Protein AF-A0A6I1W5J8-F1 (afdb_monomer)

Sequence (80 aa):
LLSGCTSLPLPKHTPSLALPMQLHVQRQQAEQRQDWLLVIQQEDAGLRWSLMDPLGIPLARQLLHNQHWQADGLLPPNPE

Nearest PDB structures (foldseek):
  8cm1-assembly1_A  TM=6.577E-01  e=4.491E-01  Vibrio cholerae
  3rsj-assembly1_A  TM=6.445E-01  e=2.386E+00  Clostridium botulinum
  3fuq-assembly1_A  TM=6.280E-01  e=4.402E+00  Clostridium botulinum
  4k15-assembly1_A-2  TM=3.774E-01  e=3.725E+00  Listeria monocytogenes EGD-e

Solvent-accessible surface area (backbone atoms only — not comparable to full-atom values): 5206 Å² total; per-residue (Å²): 134,84,83,71,88,74,78,69,85,75,76,94,61,85,79,86,75,76,69,71,38,77,44,83,44,76,48,80,55,90,96,44,77,47,65,31,36,37,39,39,33,81,50,98,78,28,40,36,38,37,34,20,40,84,87,65,52,75,78,47,41,36,36,42,36,96,93,40,80,41,73,78,58,76,78,66,96,67,91,124

Foldseek 3Di:
DPDDPPPDDDPPDDDDDPPQDKDWDWDDDPPDIATWIWTWHDDPQAIWTFIGGPVRHTPFIWGQGPNDIDGPDDPDPDPD

pLDDT: mean 85.96, std 14.03, range [46.78, 97.75]

Mean predicted aligned error: 8.5 Å

Structure (mmCIF, N/CA/C/O backbone):
data_AF-A0A6I1W5J8-F1
#
_entry.id   AF-A0A6I1W5J8-F1
#
loop_
_atom_site.group_PDB
_atom_site.id
_atom_site.type_symbol
_atom_site.label_atom_id
_atom_site.label_alt_id
_atom_site.label_comp_id
_atom_site.label_asym_id
_atom_site.label_entity_id
_atom_site.label_seq_id
_atom_site.pdbx_PDB_ins_code
_atom_site.Cartn_x
_atom_site.Cartn_y
_atom_site.Cartn_z
_atom_site.occupancy
_atom_site.B_iso_or_equiv
_atom_site.auth_seq_id
_atom_site.auth_comp_id
_atom_site.auth_asym_id
_atom_site.auth_atom_id
_atom_site.pdbx_PDB_model_num
ATOM 1 N N . LEU A 1 1 ? -8.928 -9.813 34.183 1.00 47.16 1 LEU A N 1
ATOM 2 C CA . LEU A 1 1 ? -8.600 -10.959 33.305 1.00 47.16 1 LEU A CA 1
ATOM 3 C C . LEU A 1 1 ? -8.390 -10.403 31.903 1.00 47.16 1 LEU A C 1
ATOM 5 O O . LEU A 1 1 ? -9.336 -9.844 31.366 1.00 47.16 1 LEU A O 1
ATOM 9 N N . LEU A 1 2 ? -7.167 -10.440 31.362 1.00 56.50 2 LEU A N 1
ATOM 10 C CA . LEU A 1 2 ? -6.934 -10.078 29.959 1.00 56.50 2 LEU A CA 1
ATOM 11 C C . LEU A 1 2 ? -7.300 -11.291 29.102 1.00 56.50 2 LEU A C 1
ATOM 13 O O . LEU A 1 2 ? -6.594 -12.297 29.127 1.00 56.50 2 LEU A O 1
ATOM 17 N N . SER A 1 3 ? -8.431 -11.219 28.406 1.00 55.09 3 SER A N 1
ATOM 18 C CA . SER A 1 3 ? -8.861 -12.246 27.456 1.00 55.09 3 SER A CA 1
ATOM 19 C C . SER A 1 3 ? -7.802 -12.393 26.364 1.00 55.09 3 SER A C 1
ATOM 21 O O . SER A 1 3 ? -7.454 -11.421 25.697 1.00 55.09 3 SER A O 1
ATOM 23 N N . GLY A 1 4 ? -7.245 -13.599 26.254 1.00 55.62 4 GLY A N 1
ATOM 24 C CA . GLY A 1 4 ? -6.093 -13.901 25.417 1.00 55.62 4 GLY A CA 1
ATOM 25 C C . GLY A 1 4 ? -6.324 -13.631 23.933 1.00 55.62 4 GLY A C 1
ATOM 26 O O . GLY A 1 4 ? -7.422 -13.816 23.409 1.00 55.62 4 GLY A O 1
ATOM 27 N N . CYS A 1 5 ? -5.247 -13.236 23.254 1.00 61.09 5 CYS A N 1
ATOM 28 C CA . CYS A 1 5 ? -5.145 -13.246 21.802 1.00 61.09 5 CYS A CA 1
ATOM 29 C C . CYS A 1 5 ? -5.447 -14.659 21.289 1.00 61.09 5 CYS A C 1
ATOM 31 O O . CYS A 1 5 ? -4.576 -15.527 21.290 1.00 61.09 5 CYS A O 1
ATOM 33 N N . THR A 1 6 ? -6.683 -14.909 20.863 1.00 68.19 6 THR A N 1
ATOM 34 C CA . THR A 1 6 ? -6.971 -16.073 20.031 1.00 68.19 6 THR A CA 1
ATOM 35 C C . THR A 1 6 ? -6.393 -15.760 18.656 1.00 68.19 6 THR A C 1
ATOM 37 O O . THR A 1 6 ? -6.790 -14.792 18.006 1.00 68.19 6 THR A O 1
ATOM 40 N N . SER A 1 7 ? -5.363 -16.497 18.240 1.00 71.00 7 SER A N 1
ATOM 41 C CA . SER A 1 7 ? -4.865 -16.384 16.874 1.00 71.00 7 SER A CA 1
ATOM 42 C C . SER A 1 7 ? -5.957 -16.931 15.962 1.00 71.00 7 SER A C 1
ATOM 44 O O . SER A 1 7 ? -6.149 -18.145 15.875 1.00 71.00 7 SER 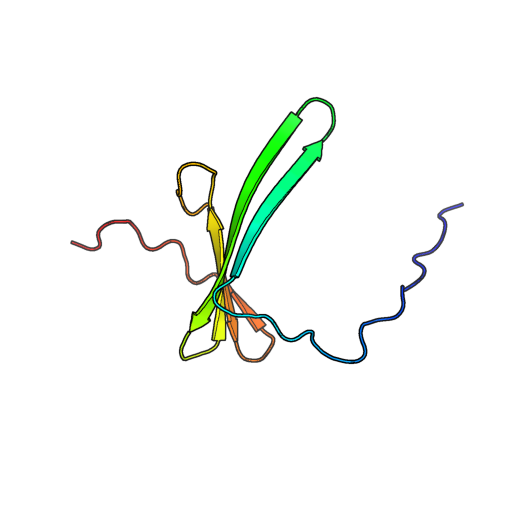A O 1
ATOM 46 N N . LEU A 1 8 ? -6.704 -16.031 15.324 1.00 74.12 8 LEU A N 1
ATOM 47 C CA . LEU A 1 8 ? -7.599 -16.384 14.229 1.00 74.12 8 LEU A CA 1
ATOM 48 C C . LEU A 1 8 ? -6.816 -17.220 13.200 1.00 74.12 8 LEU A C 1
ATOM 50 O O . LEU A 1 8 ? -5.622 -16.973 13.006 1.00 74.12 8 LEU A O 1
ATOM 54 N N . PRO A 1 9 ? -7.444 -18.218 12.559 1.00 76.94 9 PRO A N 1
ATOM 55 C CA . PRO A 1 9 ? -6.755 -19.046 11.580 1.00 76.94 9 PRO A CA 1
ATOM 56 C C . PRO A 1 9 ? -6.165 -18.161 10.479 1.00 76.94 9 PRO A C 1
ATOM 58 O O . PRO A 1 9 ? -6.878 -17.369 9.859 1.00 76.94 9 PRO A O 1
ATOM 61 N N . LEU A 1 10 ? -4.858 -18.294 10.244 1.00 77.75 10 LEU A N 1
ATOM 62 C CA . LEU A 1 10 ? -4.204 -17.572 9.161 1.00 77.75 10 LEU A CA 1
ATOM 63 C C . LEU A 1 10 ? -4.699 -18.117 7.812 1.00 77.75 10 LEU A C 1
ATOM 65 O O . LEU A 1 10 ? -4.899 -19.331 7.671 1.00 77.75 10 LEU A O 1
ATOM 69 N N . PRO A 1 11 ? -4.865 -17.253 6.798 1.00 75.19 11 PRO A N 1
ATOM 70 C CA . PRO A 1 11 ? -5.117 -17.698 5.436 1.00 75.19 11 PRO A CA 1
ATOM 71 C C . PRO A 1 11 ? -4.021 -18.672 4.983 1.00 75.19 11 PRO A C 1
ATOM 73 O O . PRO A 1 11 ? -2.835 -18.365 5.070 1.00 75.19 11 PRO A O 1
ATOM 76 N N . LYS A 1 12 ? -4.414 -19.851 4.484 1.00 83.81 12 LYS A N 1
ATOM 77 C CA . LYS A 1 12 ? -3.471 -20.866 3.971 1.00 83.81 12 LYS A CA 1
ATOM 78 C C . LYS A 1 12 ? -2.775 -20.440 2.675 1.00 83.81 12 LYS A C 1
ATOM 80 O O . LYS A 1 12 ? -1.732 -20.984 2.332 1.00 83.81 12 LYS A O 1
ATOM 85 N N . HIS A 1 13 ? -3.372 -19.495 1.956 1.00 81.62 13 HIS A N 1
ATOM 86 C CA . HIS A 1 13 ? -2.874 -18.973 0.694 1.00 81.62 13 HIS A CA 1
ATOM 87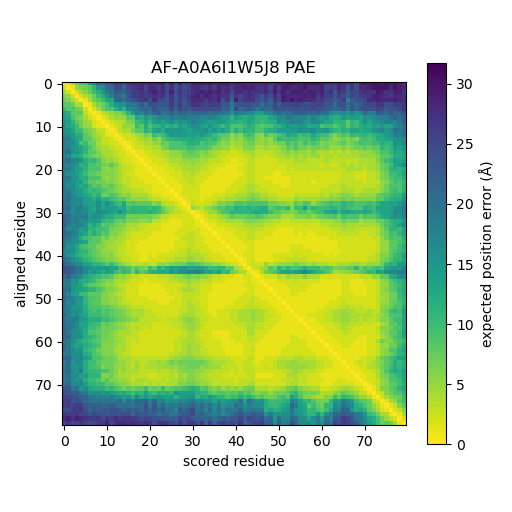 C C . HIS A 1 13 ? -2.997 -17.457 0.693 1.00 81.62 13 HIS A C 1
ATOM 89 O O . HIS A 1 13 ? -3.968 -16.905 1.220 1.00 81.62 13 HIS A O 1
ATOM 95 N N . THR A 1 14 ? -2.033 -16.796 0.061 1.00 77.00 14 THR A N 1
ATOM 96 C CA . THR A 1 14 ? -2.144 -15.373 -0.244 1.00 77.00 14 THR A CA 1
ATOM 97 C C . THR A 1 14 ? -3.319 -15.175 -1.203 1.00 77.00 14 THR 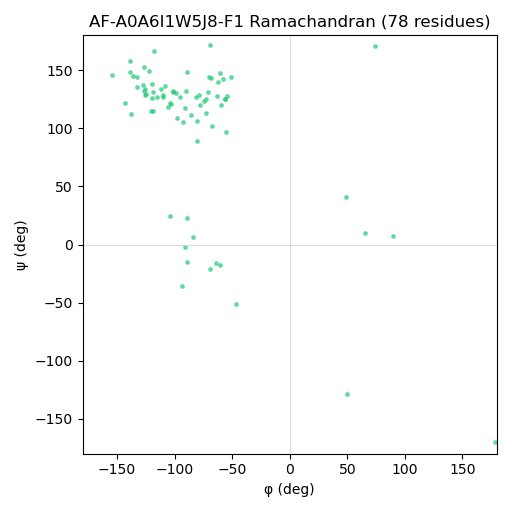A C 1
ATOM 99 O O . THR A 1 14 ? -3.376 -15.861 -2.228 1.00 77.00 14 THR A O 1
ATOM 102 N N . PRO A 1 15 ? -4.271 -14.280 -0.898 1.00 82.62 15 PRO A N 1
ATOM 103 C CA . PRO A 1 15 ? -5.360 -13.993 -1.816 1.00 82.62 15 PRO A CA 1
ATOM 104 C C . PRO A 1 15 ? -4.806 -13.413 -3.120 1.00 82.62 15 PRO A C 1
ATOM 106 O O . PRO A 1 15 ? -3.892 -12.588 -3.109 1.00 82.62 15 PRO A O 1
ATOM 109 N N . SER A 1 16 ? -5.375 -13.837 -4.247 1.00 87.25 16 SER A N 1
ATOM 110 C CA . SER A 1 16 ? -5.122 -13.178 -5.525 1.00 87.25 16 SER A CA 1
ATOM 111 C C . SER A 1 16 ? -5.809 -11.812 -5.521 1.00 87.25 16 SER A C 1
ATOM 113 O O . SER A 1 16 ? -6.981 -11.706 -5.156 1.00 87.25 16 SER A O 1
ATOM 115 N N . LEU A 1 17 ? -5.072 -10.770 -5.903 1.00 89.38 17 LEU A N 1
ATOM 116 C CA . LEU A 1 17 ? -5.594 -9.417 -6.064 1.00 89.38 17 LEU A CA 1
ATOM 117 C C . LEU A 1 17 ? -5.818 -9.150 -7.555 1.00 89.38 17 LEU A C 1
ATOM 119 O O . LEU A 1 17 ? -4.932 -9.401 -8.370 1.00 89.38 17 LEU A O 1
ATOM 123 N N . ALA A 1 18 ? -6.985 -8.618 -7.914 1.00 93.62 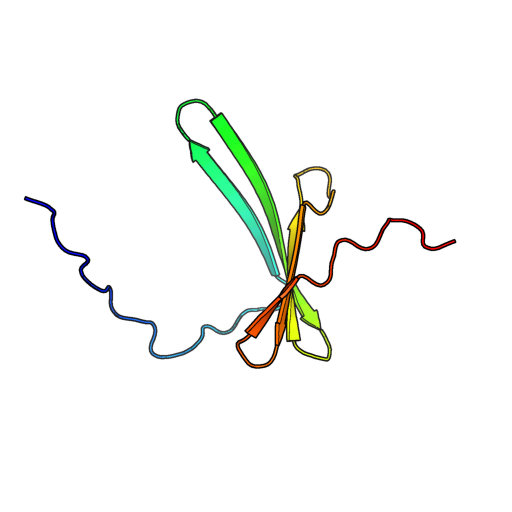18 ALA A N 1
ATOM 124 C CA . ALA A 1 18 ? -7.264 -8.168 -9.275 1.00 93.62 18 ALA A CA 1
ATOM 125 C C . ALA A 1 18 ? -6.651 -6.775 -9.482 1.00 93.62 18 ALA A C 1
ATOM 127 O O . ALA A 1 18 ? -7.283 -5.767 -9.184 1.00 93.62 18 ALA A O 1
ATOM 128 N N . LEU A 1 19 ? -5.389 -6.726 -9.913 1.00 94.75 19 LEU A N 1
ATOM 129 C CA . LEU A 1 19 ? -4.612 -5.489 -10.021 1.00 94.75 19 LEU A CA 1
ATOM 130 C C . LEU A 1 19 ? -4.773 -4.807 -11.401 1.00 94.75 19 LEU A C 1
ATOM 132 O O . LEU A 1 19 ? -4.886 -5.512 -12.404 1.00 94.75 19 LEU A O 1
ATOM 136 N N . PRO A 1 20 ? -4.709 -3.460 -11.479 1.00 95.75 20 PRO A N 1
ATOM 137 C CA . PRO A 1 20 ? -4.668 -2.539 -10.346 1.00 95.75 20 PRO A CA 1
ATOM 138 C C . PRO A 1 20 ? -6.020 -2.508 -9.624 1.00 95.75 20 PRO A C 1
ATOM 140 O O . PRO A 1 20 ? -7.071 -2.578 -10.257 1.00 95.75 20 PRO A O 1
ATOM 143 N N . MET A 1 21 ? -5.994 -2.372 -8.300 1.00 96.19 21 MET A N 1
ATOM 144 C CA . MET A 1 21 ? -7.213 -2.230 -7.503 1.00 96.19 21 MET A CA 1
ATOM 145 C C . MET A 1 21 ? -7.200 -0.947 -6.690 1.00 96.19 21 MET A C 1
ATOM 147 O O . MET A 1 21 ? -6.153 -0.478 -6.244 1.00 96.19 21 MET A O 1
ATOM 151 N N . GLN A 1 22 ? -8.396 -0.418 -6.464 1.00 96.81 22 GLN A N 1
ATOM 152 C CA . GLN A 1 22 ? -8.628 0.783 -5.683 1.00 96.81 22 GLN A CA 1
ATOM 153 C C . GLN A 1 22 ? -9.640 0.480 -4.581 1.00 96.81 22 GLN A C 1
ATOM 155 O O . GLN A 1 22 ? -10.721 -0.046 -4.842 1.00 96.81 22 GLN A O 1
ATOM 160 N N . LEU A 1 23 ? -9.285 0.826 -3.349 1.00 96.44 23 LEU A N 1
ATOM 161 C CA . LEU A 1 23 ? -10.111 0.656 -2.163 1.00 96.44 23 LEU A CA 1
ATOM 162 C C . LEU A 1 23 ? -10.386 2.019 -1.538 1.00 96.44 23 LEU A C 1
ATOM 164 O O . LEU A 1 23 ? -9.469 2.800 -1.294 1.00 96.44 23 LEU A O 1
ATOM 168 N N . HIS A 1 24 ? -11.653 2.277 -1.232 1.00 97.38 24 HIS A N 1
ATOM 169 C CA . HIS A 1 24 ? -12.036 3.384 -0.370 1.00 97.38 24 HIS A CA 1
ATOM 170 C C . HIS A 1 24 ? -11.950 2.908 1.081 1.00 97.38 24 HIS A C 1
ATOM 172 O O . HIS A 1 24 ? -12.716 2.039 1.501 1.00 97.38 24 HIS A O 1
ATOM 178 N N . VAL A 1 25 ? -10.994 3.445 1.835 1.00 96.25 25 VAL A N 1
ATOM 179 C CA . VAL A 1 25 ? -10.777 3.091 3.239 1.00 96.25 25 VAL A CA 1
ATOM 180 C C . VAL A 1 25 ? -11.429 4.145 4.114 1.00 96.25 25 VAL A C 1
ATOM 182 O O . VAL A 1 25 ? -11.187 5.334 3.936 1.00 96.25 25 VAL A O 1
ATOM 185 N N . GLN A 1 26 ? -12.228 3.699 5.078 1.00 96.19 26 GLN A N 1
ATOM 186 C CA . GLN A 1 26 ? -12.914 4.574 6.019 1.00 96.19 26 GLN A CA 1
ATOM 187 C C . GLN A 1 26 ? -12.567 4.153 7.435 1.00 96.19 26 GLN A C 1
ATOM 189 O O . GLN A 1 26 ? -12.697 2.981 7.791 1.00 96.19 26 GLN A O 1
ATOM 194 N N . ARG A 1 27 ? -12.144 5.114 8.253 1.00 94.50 27 ARG A N 1
ATOM 195 C CA . ARG A 1 27 ? -11.984 4.924 9.694 1.00 94.50 27 ARG A CA 1
ATOM 196 C C . ARG A 1 27 ? -12.962 5.824 10.422 1.00 94.50 27 ARG A C 1
ATOM 198 O O . ARG A 1 27 ? -12.977 7.034 10.211 1.00 94.50 27 ARG A O 1
ATOM 205 N N . GLN A 1 28 ? -13.743 5.216 11.303 1.00 95.44 28 GLN A N 1
ATOM 206 C CA . GLN A 1 28 ? -14.586 5.909 12.268 1.00 95.44 28 GLN A CA 1
ATOM 207 C C . GLN A 1 28 ? -13.914 5.805 13.638 1.00 95.44 28 GLN A C 1
ATOM 209 O O . GLN A 1 28 ? -13.634 4.701 14.107 1.00 95.44 28 GLN A O 1
ATOM 214 N N . GLN A 1 29 ? -13.615 6.944 14.260 1.00 92.81 29 GLN A N 1
ATOM 215 C CA . GLN A 1 29 ? -13.052 7.010 15.606 1.00 92.81 29 GLN A CA 1
ATOM 216 C C . GLN A 1 29 ? -13.739 8.134 16.385 1.00 92.81 29 GLN A C 1
ATOM 218 O O . GLN A 1 29 ? -13.552 9.311 16.082 1.00 92.81 29 GLN A O 1
ATOM 223 N N . ALA A 1 30 ? -14.521 7.760 17.403 1.00 91.81 30 ALA A N 1
ATOM 224 C CA . ALA A 1 30 ? -15.452 8.667 18.080 1.00 91.81 30 ALA A CA 1
ATOM 225 C C . ALA A 1 30 ? -16.323 9.418 17.048 1.00 91.81 30 ALA A C 1
ATOM 227 O O . ALA A 1 30 ? -16.872 8.787 16.150 1.00 91.81 30 ALA A O 1
ATOM 228 N N . GLU A 1 31 ? -16.399 10.747 17.138 1.00 91.69 31 GLU A N 1
ATOM 229 C CA . GLU A 1 31 ? -17.149 11.604 16.205 1.00 91.69 31 GLU A CA 1
ATOM 230 C C . GLU A 1 31 ? -16.359 11.973 14.936 1.00 91.69 31 GLU A C 1
ATOM 232 O O . GLU A 1 31 ? -16.797 12.800 14.137 1.00 91.69 31 GLU A O 1
ATOM 237 N N . GLN A 1 32 ? -15.165 11.404 14.741 1.00 91.69 32 GLN A N 1
ATOM 238 C CA . GLN A 1 32 ? -14.332 11.689 13.577 1.00 91.69 32 GLN A CA 1
ATOM 239 C C . GLN A 1 32 ? -14.434 10.568 12.549 1.00 91.69 32 GLN A C 1
ATOM 241 O O . GLN A 1 32 ? -14.257 9.384 12.851 1.00 91.69 32 GLN A O 1
ATOM 246 N N . ARG A 1 33 ? -14.659 10.971 11.300 1.00 93.81 33 ARG A N 1
ATOM 247 C CA . ARG A 1 33 ? -14.565 10.110 10.128 1.00 93.81 33 ARG A CA 1
ATOM 248 C C . ARG A 1 33 ? -13.382 10.549 9.282 1.00 93.81 33 ARG A C 1
ATOM 250 O O . ARG A 1 33 ? -13.202 11.737 9.029 1.00 93.81 33 ARG A O 1
ATOM 257 N N . GLN A 1 34 ? -12.589 9.579 8.857 1.00 95.19 34 GLN A N 1
ATOM 258 C CA . GLN A 1 34 ? -11.478 9.789 7.945 1.00 95.19 34 GLN A CA 1
ATOM 259 C C . GLN A 1 34 ? -11.631 8.849 6.758 1.00 95.19 34 GLN A C 1
ATOM 261 O O . GLN A 1 34 ? -11.904 7.660 6.936 1.00 95.19 34 GLN A O 1
ATOM 266 N N . ASP A 1 35 ? -11.450 9.399 5.565 1.00 97.12 35 ASP A N 1
ATOM 267 C CA . ASP A 1 35 ? -11.576 8.697 4.299 1.00 97.12 35 ASP A CA 1
ATOM 268 C C . ASP A 1 35 ? -10.229 8.7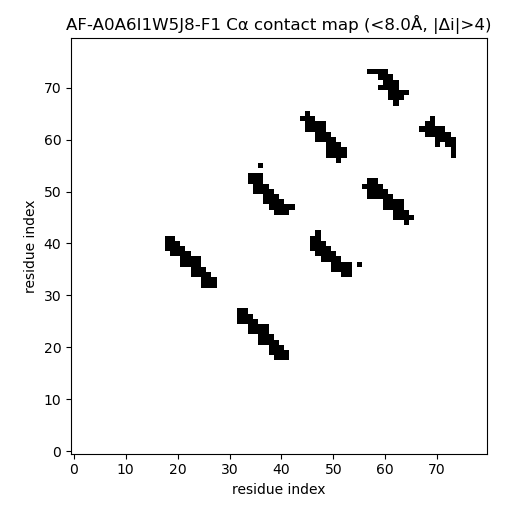73 3.568 1.00 97.12 35 ASP A C 1
ATOM 270 O O . ASP A 1 35 ? -9.569 9.815 3.555 1.00 97.12 35 ASP A O 1
ATOM 274 N N . TRP A 1 36 ? -9.826 7.662 2.962 1.00 97.69 36 TRP A N 1
ATOM 275 C CA . TRP A 1 36 ? -8.620 7.563 2.148 1.00 97.69 36 TRP A CA 1
ATOM 276 C C . TRP A 1 36 ? -8.872 6.737 0.903 1.00 97.69 36 TRP A C 1
ATOM 278 O O . TRP A 1 36 ? -9.743 5.860 0.870 1.00 97.69 36 TRP A O 1
ATOM 288 N N . LEU A 1 37 ? -8.022 6.958 -0.090 1.00 97.75 37 LEU A N 1
ATOM 289 C CA . LEU A 1 37 ? -7.907 6.089 -1.241 1.00 97.75 37 LEU A CA 1
ATOM 290 C C . LEU A 1 37 ? -6.659 5.221 -1.102 1.00 97.75 37 LEU A C 1
ATOM 292 O O . LEU A 1 37 ? -5.549 5.738 -1.005 1.00 97.75 37 LEU A O 1
ATOM 296 N N . LEU A 1 38 ? -6.832 3.902 -1.103 1.00 97.31 38 LEU A N 1
ATOM 297 C CA . LEU A 1 38 ? -5.729 2.952 -1.181 1.00 97.31 38 LEU A CA 1
ATOM 298 C C . LEU A 1 38 ? -5.695 2.346 -2.581 1.00 97.31 38 LEU A C 1
ATOM 300 O O . LEU A 1 38 ? -6.638 1.673 -2.996 1.00 97.31 38 LEU A O 1
ATOM 304 N N . VAL A 1 39 ? -4.600 2.567 -3.295 1.00 96.44 39 VAL A N 1
ATOM 305 C CA . VAL A 1 39 ? -4.363 2.008 -4.626 1.00 96.44 39 VAL A CA 1
ATOM 306 C C . VAL A 1 39 ? -3.254 0.970 -4.539 1.00 96.44 39 VAL A C 1
ATOM 308 O O . VAL A 1 39 ? -2.186 1.240 -3.988 1.00 96.44 39 VAL A O 1
ATOM 311 N N . ILE A 1 40 ? -3.523 -0.223 -5.069 1.00 96.12 40 ILE A N 1
ATOM 312 C CA . ILE A 1 40 ? -2.585 -1.347 -5.095 1.00 96.12 40 ILE A CA 1
ATOM 313 C C . ILE A 1 40 ? -2.324 -1.719 -6.549 1.00 96.12 40 ILE A C 1
ATOM 315 O O . ILE A 1 40 ? -3.264 -1.955 -7.314 1.00 96.12 40 ILE A O 1
ATOM 319 N N . GLN A 1 41 ? -1.054 -1.756 -6.943 1.00 95.69 41 GLN A N 1
ATOM 320 C CA . GLN A 1 41 ? -0.641 -1.951 -8.334 1.00 95.69 41 GLN A CA 1
ATOM 321 C C . GLN A 1 41 ? 0.555 -2.899 -8.407 1.00 95.69 41 GLN A C 1
ATOM 323 O O . GLN A 1 41 ? 1.377 -2.947 -7.495 1.00 95.69 41 GLN A O 1
ATOM 328 N N . GLN A 1 42 ? 0.651 -3.663 -9.492 1.00 94.38 42 GLN A N 1
ATOM 329 C CA . GLN A 1 42 ? 1.861 -4.415 -9.809 1.00 94.38 42 GLN A CA 1
ATOM 330 C C . GLN A 1 42 ? 2.861 -3.472 -10.490 1.00 94.38 42 GLN A C 1
ATOM 332 O O . GLN A 1 42 ? 2.520 -2.837 -11.484 1.00 94.38 42 GLN A O 1
ATOM 337 N N . GLU A 1 43 ? 4.081 -3.408 -9.968 1.00 90.56 43 GLU A N 1
ATOM 338 C CA . GLU A 1 43 ? 5.253 -2.782 -10.594 1.00 90.56 43 GLU A CA 1
ATOM 339 C C . GLU A 1 43 ? 6.329 -3.855 -10.839 1.00 90.56 43 GLU A C 1
ATOM 341 O O . GLU A 1 43 ? 6.231 -4.957 -10.290 1.00 90.56 43 GLU A O 1
ATOM 346 N N . ASP A 1 44 ? 7.353 -3.547 -11.642 1.00 83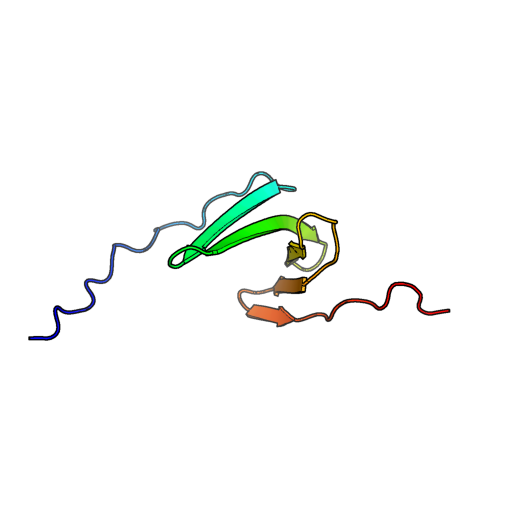.75 44 ASP A N 1
ATOM 347 C CA . ASP A 1 44 ? 8.388 -4.506 -12.073 1.00 83.75 44 ASP A CA 1
ATOM 348 C C . ASP A 1 44 ? 8.947 -5.341 -10.914 1.00 83.75 44 ASP A C 1
ATOM 350 O O . ASP A 1 44 ? 8.980 -6.570 -10.965 1.00 83.75 44 ASP A O 1
ATOM 354 N N . ALA A 1 45 ? 9.361 -4.666 -9.840 1.00 81.94 45 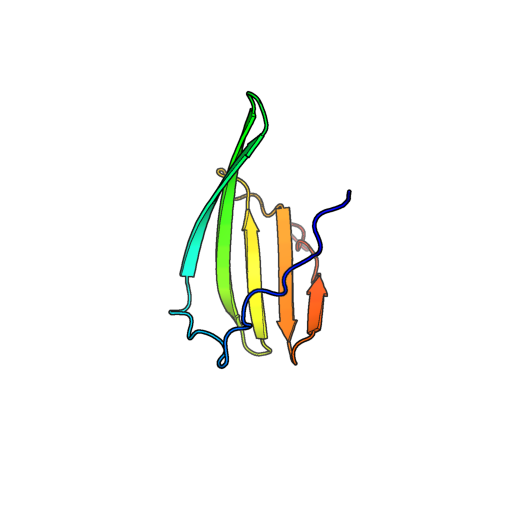ALA A N 1
ATOM 355 C CA . ALA A 1 45 ? 9.975 -5.318 -8.695 1.00 81.94 45 ALA A CA 1
ATOM 356 C C . ALA A 1 45 ? 8.959 -5.767 -7.633 1.00 81.94 45 ALA A C 1
ATOM 358 O O . ALA A 1 45 ? 9.315 -6.562 -6.777 1.00 81.94 45 ALA A O 1
ATOM 359 N N . GLY A 1 46 ? 7.701 -5.329 -7.613 1.00 92.69 46 GLY A N 1
ATOM 360 C CA . GLY A 1 46 ? 6.833 -5.679 -6.484 1.00 92.69 46 GLY A CA 1
ATOM 361 C C . GLY A 1 46 ? 5.434 -5.099 -6.536 1.00 92.69 46 GLY A C 1
ATOM 362 O O . GLY A 1 46 ? 5.002 -4.551 -7.543 1.00 92.69 46 GLY A O 1
ATOM 363 N N . LEU A 1 47 ? 4.712 -5.228 -5.426 1.00 94.50 47 LEU A N 1
ATOM 364 C CA . LEU A 1 47 ? 3.390 -4.629 -5.287 1.00 94.50 47 LEU A CA 1
ATOM 365 C C . LEU A 1 47 ? 3.520 -3.236 -4.685 1.00 94.50 47 LEU A C 1
ATOM 367 O O . LEU A 1 47 ? 3.964 -3.080 -3.547 1.00 94.50 47 LEU A O 1
ATOM 371 N N . ARG A 1 48 ? 3.106 -2.230 -5.447 1.00 95.50 48 ARG A N 1
ATOM 372 C CA . ARG A 1 48 ? 2.986 -0.841 -5.022 1.00 95.50 48 ARG A CA 1
ATOM 373 C C . ARG A 1 48 ? 1.711 -0.650 -4.220 1.00 95.50 48 ARG A C 1
ATOM 375 O O . ARG A 1 48 ? 0.634 -0.987 -4.701 1.00 95.50 48 ARG A O 1
ATOM 382 N N . TRP A 1 49 ? 1.831 -0.057 -3.039 1.00 96.19 49 TRP A N 1
ATOM 383 C CA . TRP A 1 49 ? 0.713 0.360 -2.198 1.00 96.19 49 TRP A CA 1
ATOM 384 C C . TRP A 1 49 ? 0.809 1.864 -1.972 1.00 96.19 49 TRP A C 1
ATOM 386 O O . TRP A 1 49 ? 1.759 2.343 -1.349 1.00 96.19 49 TRP A O 1
ATOM 396 N N . SER A 1 50 ? -0.173 2.598 -2.480 1.00 96.19 50 SER A N 1
ATOM 397 C CA . SER A 1 50 ? -0.230 4.056 -2.414 1.00 96.19 50 SER A CA 1
ATOM 398 C C . SER A 1 50 ? -1.470 4.476 -1.640 1.00 96.19 50 SER A C 1
ATOM 400 O O . SER A 1 50 ? -2.593 4.226 -2.077 1.00 96.19 50 SER A O 1
ATOM 402 N N . LEU A 1 51 ? -1.261 5.107 -0.487 1.00 96.81 51 LEU A N 1
ATOM 403 C CA . LEU A 1 51 ? -2.320 5.717 0.306 1.00 96.81 51 LEU A CA 1
ATOM 404 C C . LEU A 1 51 ? -2.403 7.199 -0.045 1.00 96.81 51 LEU A C 1
ATOM 406 O O . LEU A 1 51 ? -1.399 7.907 0.036 1.00 96.81 51 LEU A O 1
ATOM 410 N N . MET A 1 52 ? -3.592 7.664 -0.392 1.00 96.44 52 MET A N 1
ATOM 411 C CA . MET A 1 52 ? -3.868 9.049 -0.749 1.00 96.44 52 MET A CA 1
ATOM 412 C C . MET A 1 52 ? -5.018 9.592 0.091 1.00 96.44 52 MET A C 1
ATOM 414 O O . MET A 1 52 ? -5.892 8.843 0.541 1.00 96.44 52 MET A O 1
ATOM 418 N N . ASP A 1 53 ? -5.020 10.902 0.298 1.00 95.44 53 ASP A N 1
ATOM 419 C CA . ASP A 1 53 ? -6.209 11.593 0.778 1.00 95.44 53 ASP A CA 1
ATOM 420 C C . ASP A 1 53 ? -7.311 11.620 -0.313 1.00 95.44 53 ASP A C 1
ATOM 422 O O . ASP A 1 53 ? -7.068 11.234 -1.464 1.00 95.44 53 ASP A O 1
ATOM 426 N N . PRO A 1 54 ? -8.538 12.067 0.009 1.00 94.62 54 PRO A N 1
ATOM 427 C CA . PRO A 1 54 ? -9.626 12.144 -0.969 1.00 94.62 54 PRO A CA 1
ATOM 428 C C . PRO A 1 54 ? -9.388 13.125 -2.127 1.00 94.62 54 PRO A C 1
ATOM 430 O O . PRO A 1 54 ? -10.097 13.057 -3.128 1.00 94.62 54 PRO A O 1
ATOM 433 N N . LEU A 1 55 ? -8.423 14.039 -1.995 1.00 93.56 55 LEU A N 1
ATOM 434 C CA . LEU A 1 55 ? -8.036 14.995 -3.033 1.00 93.56 55 LEU A CA 1
ATOM 435 C C . LEU A 1 55 ? -6.914 14.448 -3.936 1.00 93.56 55 LEU A C 1
ATOM 437 O O . LEU A 1 55 ? -6.530 15.111 -4.897 1.00 93.56 55 LEU A O 1
ATOM 441 N N . GLY A 1 56 ? -6.413 13.238 -3.660 1.00 90.62 56 GLY A N 1
ATOM 442 C CA . GLY A 1 56 ? -5.366 12.569 -4.431 1.00 90.62 56 GLY A CA 1
ATOM 443 C C . GLY A 1 56 ? -3.941 12.873 -3.964 1.00 90.62 56 GLY A C 1
ATOM 444 O O . GLY A 1 56 ? -2.990 12.444 -4.618 1.00 90.62 56 GLY A O 1
ATOM 445 N N . ILE A 1 57 ? -3.757 13.580 -2.844 1.00 92.69 57 ILE A N 1
ATOM 446 C CA . ILE A 1 57 ? -2.426 13.855 -2.293 1.00 92.69 57 ILE A CA 1
ATOM 447 C C . ILE A 1 57 ? -1.889 12.568 -1.654 1.00 92.69 57 ILE A C 1
ATOM 449 O O . ILE A 1 57 ? -2.544 12.006 -0.769 1.00 92.69 57 ILE A O 1
ATOM 453 N N . PRO A 1 58 ? -0.706 12.072 -2.058 1.00 93.31 58 PRO A N 1
ATOM 454 C CA . PRO A 1 58 ? -0.166 10.844 -1.503 1.00 93.31 58 PRO A CA 1
ATOM 455 C C . PRO A 1 58 ? 0.325 11.078 -0.069 1.00 93.31 58 PRO A C 1
ATOM 457 O O . PRO A 1 58 ? 1.146 11.952 0.197 1.00 93.31 58 PRO A O 1
ATOM 460 N N . LEU A 1 59 ? -0.184 10.269 0.857 1.00 93.88 59 LEU A N 1
ATOM 461 C CA . LEU A 1 59 ? 0.166 10.290 2.279 1.00 93.88 59 LEU A CA 1
ATOM 462 C C . LEU A 1 59 ? 1.281 9.293 2.599 1.00 93.88 59 LEU A C 1
ATOM 464 O O . LEU A 1 59 ? 2.121 9.545 3.458 1.00 93.88 59 LEU A O 1
ATOM 468 N N . ALA A 1 60 ? 1.282 8.147 1.916 1.00 94.56 60 ALA A N 1
ATOM 469 C CA . ALA A 1 60 ? 2.309 7.127 2.055 1.00 94.56 60 ALA A CA 1
ATOM 470 C C . ALA A 1 60 ? 2.415 6.292 0.780 1.00 94.56 60 ALA A C 1
ATOM 472 O O . ALA A 1 60 ? 1.411 5.990 0.132 1.00 94.56 60 ALA A O 1
ATOM 473 N N . ARG A 1 61 ? 3.636 5.861 0.464 1.00 94.50 61 ARG A N 1
ATOM 474 C CA . ARG A 1 61 ? 3.895 4.826 -0.535 1.00 94.50 61 ARG A CA 1
ATOM 475 C C . ARG A 1 61 ? 4.761 3.745 0.071 1.00 94.50 61 ARG A C 1
ATOM 477 O O . ARG A 1 61 ? 5.684 4.030 0.837 1.00 94.50 61 ARG A O 1
ATOM 484 N N . GLN A 1 62 ? 4.407 2.509 -0.233 1.00 95.19 62 GLN A N 1
ATOM 485 C CA . GLN A 1 62 ? 5.154 1.330 0.156 1.00 95.19 62 GLN A CA 1
ATOM 486 C C . GLN A 1 62 ? 5.303 0.421 -1.061 1.00 95.19 62 GLN A C 1
ATOM 488 O O . GLN A 1 62 ? 4.386 0.318 -1.881 1.00 95.19 62 GLN A O 1
ATOM 493 N N . LEU A 1 63 ? 6.442 -0.248 -1.168 1.00 94.56 63 LEU A N 1
ATOM 494 C CA . LEU A 1 63 ? 6.640 -1.361 -2.084 1.00 94.56 63 LEU A CA 1
ATOM 495 C C . LEU A 1 63 ? 6.753 -2.638 -1.254 1.00 94.56 63 LEU A C 1
ATOM 497 O O . LEU A 1 63 ? 7.558 -2.708 -0.325 1.00 94.56 63 LEU A O 1
ATOM 501 N N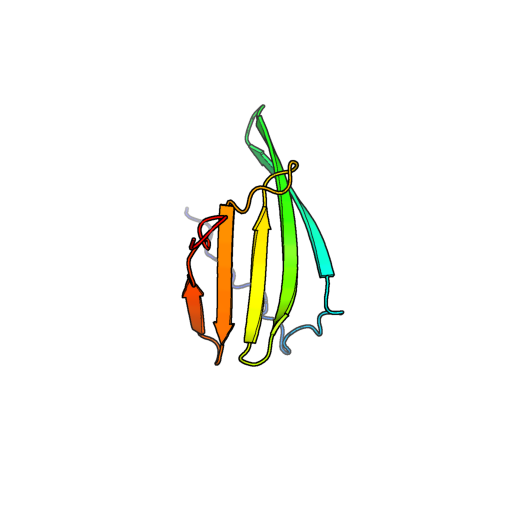 . LEU A 1 64 ? 5.949 -3.640 -1.590 1.00 93.75 64 LEU A N 1
ATOM 502 C CA . LEU A 1 64 ? 6.132 -5.002 -1.114 1.00 93.75 64 LEU A CA 1
ATOM 503 C C . LEU A 1 64 ? 6.968 -5.753 -2.151 1.00 93.75 64 LEU A C 1
ATOM 505 O O . LEU A 1 64 ? 6.465 -6.120 -3.216 1.00 93.75 64 LEU A O 1
ATOM 509 N N . HIS A 1 65 ? 8.237 -5.984 -1.831 1.00 93.62 65 HIS A N 1
ATOM 510 C CA . HIS A 1 65 ? 9.178 -6.736 -2.659 1.00 93.62 65 HIS A CA 1
ATOM 511 C C . HIS A 1 65 ? 9.804 -7.852 -1.827 1.00 93.62 65 HIS A C 1
ATOM 513 O O . HIS A 1 65 ? 10.243 -7.618 -0.705 1.00 93.62 65 HIS A O 1
ATOM 519 N N . ASN A 1 66 ? 9.837 -9.081 -2.350 1.00 90.94 66 ASN A N 1
ATOM 520 C CA . ASN A 1 66 ? 10.406 -10.240 -1.653 1.00 90.94 66 ASN A CA 1
ATOM 521 C C . ASN A 1 66 ? 9.905 -10.398 -0.204 1.00 90.94 66 ASN A C 1
ATOM 523 O O . ASN A 1 66 ? 10.691 -10.702 0.687 1.00 90.94 66 ASN A O 1
ATOM 527 N N . GLN A 1 67 ? 8.606 -10.176 0.038 1.00 89.19 67 GLN A N 1
ATOM 528 C CA . GLN A 1 67 ? 7.972 -10.222 1.371 1.00 89.19 67 GLN A CA 1
ATOM 529 C C . GLN A 1 67 ? 8.452 -9.143 2.362 1.00 89.19 67 GLN A C 1
ATOM 531 O O . GLN A 1 67 ? 8.091 -9.187 3.536 1.00 89.19 67 GLN A O 1
ATOM 536 N N . HIS A 1 68 ? 9.217 -8.157 1.898 1.00 91.62 68 HIS A N 1
ATOM 537 C CA . HIS A 1 68 ? 9.662 -7.019 2.689 1.00 91.62 68 HIS A CA 1
ATOM 538 C C . HIS A 1 68 ? 8.932 -5.756 2.248 1.00 91.62 68 HIS A C 1
ATOM 540 O O . HIS A 1 68 ? 8.766 -5.489 1.056 1.00 91.62 68 HIS A O 1
ATOM 546 N N . TRP A 1 69 ? 8.504 -4.981 3.237 1.00 93.69 69 TRP A N 1
ATOM 547 C CA . TRP A 1 69 ? 7.928 -3.664 3.030 1.00 93.69 69 TRP A CA 1
ATOM 548 C C . TRP A 1 69 ? 9.024 -2.612 3.062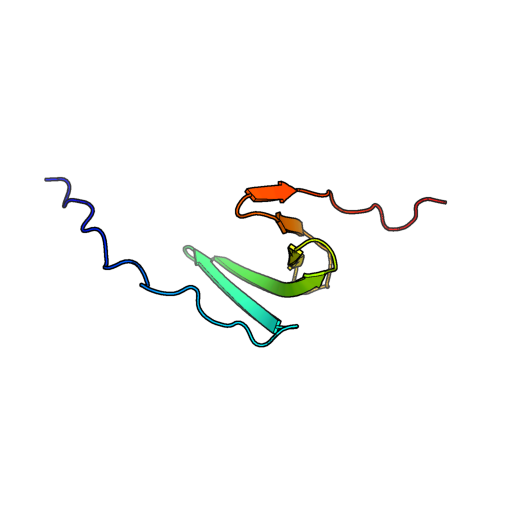 1.00 93.69 69 TRP A C 1
ATOM 550 O O . TRP A 1 69 ? 9.836 -2.586 3.987 1.00 93.69 69 TRP A O 1
ATOM 560 N N . GLN A 1 70 ? 9.018 -1.730 2.071 1.00 93.31 70 GLN A N 1
ATOM 561 C CA . GLN A 1 70 ? 9.908 -0.579 2.024 1.00 93.31 70 GLN A CA 1
ATOM 562 C C . GLN A 1 70 ? 9.128 0.688 1.686 1.00 93.31 70 GLN A C 1
ATOM 564 O O . GLN A 1 70 ? 8.312 0.702 0.764 1.00 93.31 70 GLN A O 1
ATOM 569 N N . ALA A 1 71 ? 9.412 1.766 2.413 1.00 92.38 71 ALA A N 1
ATOM 570 C CA . ALA A 1 71 ? 8.995 3.103 2.023 1.00 92.38 71 ALA A CA 1
ATOM 571 C C . ALA A 1 71 ? 9.936 3.597 0.920 1.00 92.38 71 ALA A C 1
ATOM 573 O O . ALA A 1 71 ? 11.135 3.723 1.151 1.00 92.38 71 ALA A O 1
ATOM 574 N N . ASP A 1 72 ? 9.415 3.908 -0.260 1.00 85.88 72 ASP A N 1
ATOM 575 C CA . ASP A 1 72 ? 10.203 4.453 -1.377 1.00 85.88 72 ASP A CA 1
ATOM 576 C C . ASP A 1 72 ? 9.985 5.966 -1.560 1.00 85.88 72 ASP A C 1
ATOM 578 O O . ASP A 1 72 ? 10.162 6.533 -2.639 1.00 85.88 72 ASP A O 1
ATOM 582 N N . GLY A 1 73 ? 9.582 6.622 -0.471 1.00 81.88 73 GLY A N 1
ATOM 583 C CA . GLY A 1 73 ? 9.358 8.058 -0.402 1.00 81.88 73 GLY A CA 1
ATOM 584 C C . GLY A 1 73 ? 8.079 8.518 -1.098 1.00 81.88 73 GLY A C 1
ATOM 585 O O . GLY A 1 73 ? 7.397 7.774 -1.799 1.00 81.88 73 GLY A O 1
ATOM 586 N N . LEU A 1 74 ? 7.749 9.786 -0.900 1.00 76.88 74 LEU A N 1
ATOM 587 C CA . LEU A 1 74 ? 6.812 10.523 -1.737 1.00 76.88 74 LEU A CA 1
ATOM 588 C C . LEU A 1 74 ? 7.701 11.308 -2.697 1.00 76.88 74 LEU A C 1
ATOM 590 O O . LEU A 1 74 ? 8.432 12.183 -2.240 1.00 76.88 74 LEU A O 1
ATOM 594 N N . LEU A 1 75 ? 7.746 10.937 -3.980 1.00 62.53 75 LEU A N 1
ATOM 595 C CA . LEU A 1 75 ? 8.514 11.732 -4.939 1.00 62.53 75 LEU A CA 1
ATOM 596 C C . LEU A 1 75 ? 7.974 13.169 -4.871 1.00 62.53 75 LEU A C 1
ATOM 598 O O . LEU A 1 75 ? 6.756 13.344 -4.981 1.00 62.53 75 LEU A O 1
ATOM 602 N N . PRO A 1 76 ? 8.826 14.183 -4.638 1.00 57.25 76 PRO A N 1
ATOM 603 C CA . PRO A 1 76 ? 8.380 15.559 -4.728 1.00 57.25 76 PRO A CA 1
ATOM 604 C C . PRO A 1 76 ? 7.819 15.796 -6.139 1.00 57.25 76 PRO A C 1
ATOM 606 O O . PRO A 1 76 ? 8.344 15.234 -7.104 1.00 57.25 76 PRO A O 1
ATOM 609 N N . PRO A 1 77 ? 6.739 16.586 -6.269 1.00 56.94 77 PRO A N 1
ATOM 610 C CA . PRO A 1 77 ? 5.949 16.662 -7.495 1.00 56.94 77 PRO A CA 1
ATOM 611 C C . PRO A 1 77 ? 6.724 17.140 -8.729 1.00 56.94 77 PRO A C 1
ATOM 613 O O . PRO A 1 77 ? 6.264 16.870 -9.827 1.00 56.94 77 PRO A O 1
ATOM 616 N N . ASN A 1 78 ? 7.891 17.770 -8.570 1.00 46.78 78 ASN A N 1
ATOM 617 C CA . ASN A 1 78 ? 8.809 18.102 -9.657 1.00 46.78 78 ASN A CA 1
ATOM 618 C C . ASN A 1 78 ? 10.262 17.933 -9.180 1.00 46.78 78 ASN A C 1
ATOM 620 O O . ASN A 1 78 ? 10.647 18.604 -8.221 1.00 46.78 78 ASN A O 1
ATOM 624 N N . PRO A 1 79 ? 11.076 17.083 -9.826 1.00 55.28 79 PRO A N 1
ATOM 625 C CA . PRO A 1 79 ? 12.522 17.044 -9.627 1.00 55.28 79 PRO A CA 1
ATOM 626 C C . PRO A 1 79 ? 13.296 17.995 -10.566 1.00 55.28 79 PRO A C 1
ATOM 628 O O . PRO A 1 79 ? 14.463 17.723 -10.832 1.00 55.28 79 PRO A O 1
ATOM 631 N N . GLU A 1 80 ? 12.665 19.052 -11.099 1.00 54.28 80 GLU A N 1
ATOM 632 C CA . GLU A 1 80 ? 13.359 20.047 -11.943 1.00 54.28 80 GLU A CA 1
ATOM 633 C C . GLU A 1 80 ? 14.417 20.849 -11.173 1.00 54.28 80 GLU A C 1
ATOM 635 O O . GLU A 1 80 ? 14.117 21.308 -10.044 1.00 54.28 80 GLU A O 1
#

Secondary structure (DSSP, 8-state):
-------PPPPSSPPPP-SSEEEEEEEEETTEEEEEEEEEEEETTEEEEEEE-TTS-EEEEEEEETTEEE------S---

Radius of gyration: 16.44 Å; Cα contacts (8 Å, |Δi|>4): 116; chains: 1; bounding box: 30×41×45 Å